Protein AF-A0A8T4I1L7-F1 (afdb_monomer)

Mean predicted aligned error: 3.28 Å

Sequence (60 aa):
DNADLAKWICRERCYVRQQCLAETLRAEQGRRAYARYGIAGGLTPAERAVLDPTLNPAPA

Radius of gyration: 11.9 Å; Cα contacts (8 Å, |Δi|>4): 60; chains: 1; bounding box: 33×22×27 Å

pLDDT: mean 94.08, std 7.16, range [63.19, 98.12]

Foldseek 3Di:
DVLQVVLCCLPPPDPCLPVFLVVLLVVCAPPQLVRDDGAGSSDHSHRSNCVHCNNVPDDD

Structure (mmCIF, N/CA/C/O backbone):
data_AF-A0A8T4I1L7-F1
#
_entry.id   AF-A0A8T4I1L7-F1
#
loop_
_atom_site.group_PDB
_atom_site.id
_atom_site.type_symbol
_atom_site.label_atom_id
_atom_site.label_alt_id
_atom_site.label_comp_id
_atom_site.label_asym_id
_atom_site.label_entity_id
_atom_site.label_seq_id
_atom_site.pdbx_PDB_ins_code
_atom_site.Cartn_x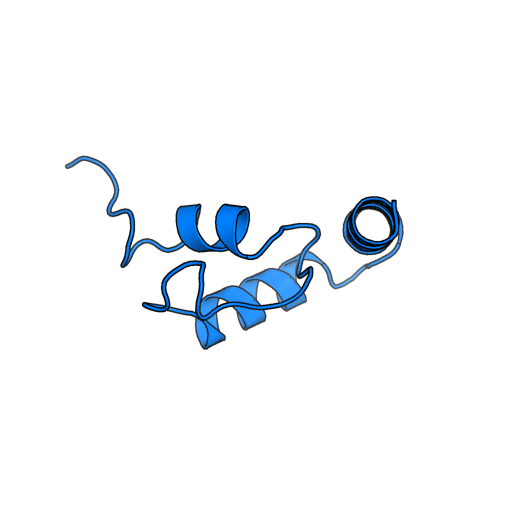
_atom_site.Cartn_y
_atom_site.Cartn_z
_atom_site.occupancy
_atom_site.B_iso_or_equiv
_atom_site.auth_seq_id
_atom_site.auth_comp_id
_atom_site.auth_asym_id
_atom_site.auth_atom_id
_atom_site.pdbx_PDB_model_num
ATOM 1 N N . ASP A 1 1 ? 16.529 3.852 -7.045 1.00 77.06 1 ASP A N 1
ATOM 2 C CA . ASP A 1 1 ? 17.110 2.846 -6.124 1.00 77.06 1 ASP A CA 1
ATOM 3 C C . ASP A 1 1 ? 16.337 1.512 -6.252 1.00 77.06 1 ASP A C 1
ATOM 5 O O . ASP A 1 1 ? 15.550 1.379 -7.187 1.00 77.06 1 ASP A O 1
ATOM 9 N N . ASN A 1 2 ? 16.532 0.530 -5.356 1.00 88.38 2 ASN A N 1
ATOM 10 C CA . ASN A 1 2 ? 15.770 -0.737 -5.366 1.00 88.38 2 ASN A CA 1
ATOM 11 C C . ASN A 1 2 ? 14.267 -0.574 -5.037 1.00 88.38 2 ASN A C 1
ATOM 13 O O . ASN A 1 2 ? 13.437 -1.323 -5.553 1.00 88.38 2 ASN A O 1
ATOM 17 N N . ALA A 1 3 ? 13.900 0.385 -4.187 1.00 90.12 3 ALA A N 1
ATOM 18 C CA . ALA A 1 3 ? 12.515 0.691 -3.841 1.00 90.12 3 ALA A CA 1
ATOM 19 C C . ALA A 1 3 ? 11.773 1.379 -5.000 1.00 90.12 3 ALA A C 1
ATOM 21 O O . ALA A 1 3 ? 10.617 1.041 -5.258 1.00 90.12 3 ALA A O 1
ATOM 22 N N . ASP A 1 4 ? 12.428 2.275 -5.739 1.00 95.44 4 ASP A N 1
ATOM 23 C CA . ASP A 1 4 ? 11.866 2.903 -6.942 1.00 95.44 4 ASP A CA 1
ATOM 24 C C . ASP A 1 4 ? 11.575 1.869 -8.026 1.00 95.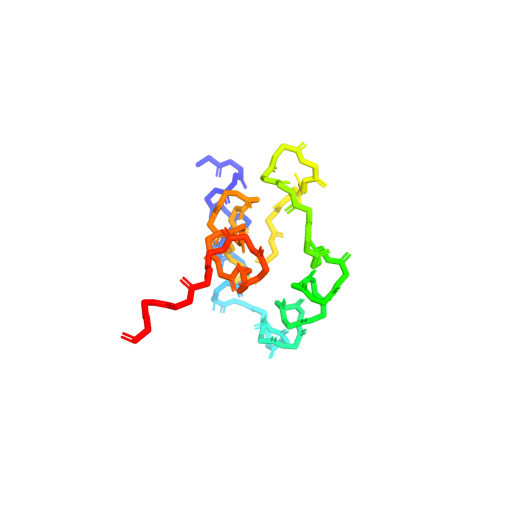44 4 ASP A C 1
ATOM 26 O O . ASP A 1 4 ? 10.499 1.881 -8.627 1.00 95.44 4 ASP A O 1
ATOM 30 N N . LEU A 1 5 ? 12.501 0.926 -8.234 1.00 97.00 5 LEU A N 1
ATOM 31 C CA . LEU A 1 5 ? 12.299 -0.173 -9.174 1.00 97.00 5 LEU A CA 1
ATOM 32 C C . LEU A 1 5 ? 11.104 -1.045 -8.760 1.00 97.00 5 LEU A C 1
ATOM 34 O O . LEU A 1 5 ? 10.258 -1.363 -9.594 1.00 97.00 5 LEU A O 1
ATOM 38 N N . ALA A 1 6 ? 10.980 -1.384 -7.473 1.00 97.12 6 ALA A N 1
ATOM 39 C CA . ALA A 1 6 ? 9.831 -2.135 -6.966 1.00 97.12 6 ALA A CA 1
ATOM 40 C C . ALA A 1 6 ? 8.508 -1.372 -7.169 1.00 97.12 6 ALA A C 1
ATOM 42 O O . ALA A 1 6 ? 7.524 -1.950 -7.638 1.00 97.12 6 ALA A O 1
ATOM 43 N N . LYS A 1 7 ? 8.486 -0.060 -6.885 1.00 97.81 7 LYS A N 1
ATOM 44 C CA . LYS A 1 7 ? 7.321 0.799 -7.148 1.00 97.81 7 LYS A CA 1
ATOM 45 C C . LYS A 1 7 ? 6.950 0.796 -8.631 1.00 97.81 7 LYS A C 1
ATOM 47 O O . LYS A 1 7 ? 5.768 0.656 -8.948 1.00 97.81 7 LYS A O 1
ATOM 52 N N . TRP A 1 8 ? 7.935 0.922 -9.519 1.00 98.06 8 TRP A N 1
ATOM 53 C CA . TRP A 1 8 ? 7.732 0.908 -10.967 1.00 98.06 8 TRP A CA 1
ATOM 54 C C . TRP A 1 8 ? 7.145 -0.424 -11.446 1.00 98.06 8 TRP A C 1
ATOM 56 O O . TRP A 1 8 ? 6.134 -0.418 -12.141 1.00 98.06 8 TRP A O 1
ATOM 66 N N . ILE A 1 9 ? 7.677 -1.568 -10.996 1.00 97.56 9 ILE A N 1
ATOM 67 C CA . ILE A 1 9 ? 7.130 -2.895 -11.340 1.00 97.56 9 ILE A CA 1
ATOM 68 C C . ILE A 1 9 ? 5.660 -3.000 -10.925 1.00 97.56 9 ILE A C 1
ATOM 70 O O . ILE A 1 9 ? 4.823 -3.441 -11.717 1.00 97.56 9 ILE A O 1
ATOM 74 N N . CYS A 1 10 ? 5.324 -2.571 -9.704 1.00 97.94 10 CYS A N 1
ATOM 75 C CA . CYS A 1 10 ? 3.939 -2.582 -9.247 1.00 97.94 10 CYS A CA 1
ATOM 76 C C . CYS A 1 10 ? 3.024 -1.727 -10.131 1.00 97.94 10 CYS A C 1
ATOM 78 O O . CYS A 1 10 ? 1.888 -2.131 -10.348 1.00 97.94 10 CYS A O 1
ATOM 80 N N . ARG A 1 11 ? 3.478 -0.556 -10.594 1.00 96.56 11 ARG A N 1
ATOM 81 C CA . ARG A 1 11 ? 2.659 0.405 -11.354 1.00 96.56 11 ARG A CA 1
ATOM 82 C C . ARG A 1 11 ? 2.520 0.030 -12.825 1.00 96.56 11 ARG A C 1
ATOM 84 O O . ARG A 1 11 ? 1.406 0.045 -13.331 1.00 96.56 11 ARG A O 1
ATOM 91 N N . GLU A 1 12 ? 3.621 -0.366 -13.456 1.00 97.75 12 GLU A N 1
ATOM 92 C CA . GLU A 1 12 ? 3.701 -0.526 -14.911 1.00 97.75 12 GLU A CA 1
ATOM 93 C C . GLU A 1 12 ? 3.545 -1.975 -15.384 1.00 97.75 12 GLU A C 1
ATOM 95 O O . GLU A 1 12 ? 3.233 -2.211 -16.548 1.00 97.75 12 GLU A O 1
ATOM 100 N N . ARG A 1 13 ? 3.783 -2.971 -14.517 1.00 97.00 13 ARG A N 1
ATOM 101 C CA . ARG A 1 13 ? 3.801 -4.389 -14.934 1.00 97.00 13 ARG A CA 1
ATOM 102 C C . ARG A 1 13 ? 2.819 -5.290 -14.192 1.00 97.00 13 ARG A C 1
ATOM 104 O O . ARG A 1 13 ? 2.582 -6.409 -14.640 1.00 97.00 13 ARG A O 1
ATOM 111 N N . CYS A 1 14 ? 2.250 -4.850 -13.069 1.00 97.44 14 CYS A N 1
ATOM 112 C CA . CYS A 1 14 ? 1.390 -5.697 -12.244 1.00 97.44 14 CYS A CA 1
ATOM 113 C C . CYS A 1 14 ? -0.098 -5.513 -12.575 1.00 97.44 14 CYS A C 1
ATOM 115 O O . CYS A 1 14 ? -0.718 -4.519 -12.200 1.00 97.44 14 CYS A O 1
ATOM 117 N N . TYR A 1 15 ? -0.697 -6.520 -13.212 1.00 97.81 15 TYR A N 1
ATOM 118 C CA . TYR A 1 15 ? -2.121 -6.532 -13.569 1.00 97.81 15 TYR A CA 1
ATOM 119 C C . TYR A 1 15 ? -3.062 -6.700 -12.360 1.00 97.81 15 TYR A C 1
ATOM 121 O O . TYR A 1 15 ? -4.223 -6.310 -12.436 1.00 97.81 15 TYR A O 1
ATOM 129 N N . VAL A 1 16 ? -2.565 -7.216 -11.227 1.00 97.75 16 VAL A N 1
ATOM 130 C CA . VAL A 1 16 ? -3.327 -7.362 -9.966 1.00 97.75 16 VAL A CA 1
ATOM 131 C C . VAL A 1 16 ? -3.021 -6.271 -8.937 1.00 97.75 16 VAL A C 1
ATOM 133 O O . VAL A 1 16 ? -3.255 -6.447 -7.740 1.00 97.75 16 VAL A O 1
ATOM 136 N N . ARG A 1 17 ? -2.456 -5.134 -9.367 1.00 97.94 17 ARG A N 1
ATOM 137 C CA . ARG A 1 17 ? -2.000 -4.058 -8.469 1.00 97.94 17 ARG A CA 1
ATOM 138 C C . ARG A 1 17 ? -3.076 -3.620 -7.472 1.00 97.94 17 ARG A C 1
ATOM 140 O O . ARG A 1 17 ? -2.768 -3.418 -6.300 1.00 97.94 17 ARG A O 1
ATOM 147 N N . GLN A 1 18 ? -4.317 -3.464 -7.935 1.00 97.38 18 GLN A N 1
ATOM 148 C CA . GLN A 1 18 ? -5.430 -2.994 -7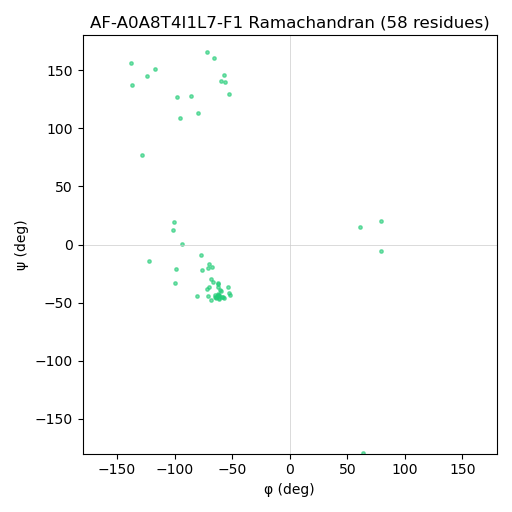.106 1.00 97.38 18 GLN A CA 1
ATOM 149 C C . GLN A 1 18 ? -5.863 -4.046 -6.078 1.00 97.38 18 GLN A C 1
ATOM 151 O O . GLN A 1 18 ? -6.035 -3.715 -4.908 1.00 97.38 18 GLN A O 1
ATOM 156 N N . GLN A 1 19 ? -5.982 -5.309 -6.492 1.00 98.12 19 GLN A N 1
ATOM 157 C CA . GLN A 1 19 ? -6.356 -6.429 -5.626 1.00 98.12 19 GLN A CA 1
ATOM 158 C C . GLN A 1 19 ? -5.287 -6.659 -4.553 1.00 98.12 19 GLN A C 1
ATOM 160 O O . GLN A 1 19 ? -5.609 -6.731 -3.370 1.00 98.12 19 GLN A O 1
ATOM 165 N N . CYS A 1 20 ? -4.013 -6.666 -4.960 1.00 97.88 20 CYS A N 1
ATOM 166 C CA . CYS A 1 20 ? -2.868 -6.764 -4.057 1.00 97.88 20 CYS A CA 1
ATOM 167 C C . CYS A 1 20 ? -2.861 -5.627 -3.023 1.00 97.88 20 CYS A C 1
ATOM 169 O O . CYS A 1 20 ? -2.674 -5.874 -1.829 1.00 97.88 20 CYS A O 1
ATOM 171 N N . LEU A 1 21 ? -3.099 -4.380 -3.454 1.00 97.62 21 LEU A N 1
ATOM 172 C CA . LEU A 1 21 ? -3.162 -3.243 -2.537 1.00 97.62 21 LEU A CA 1
ATOM 173 C C . LEU A 1 21 ? -4.327 -3.375 -1.549 1.00 97.62 21 LEU A C 1
ATOM 175 O O . LEU A 1 21 ? -4.129 -3.168 -0.356 1.00 97.62 21 LEU A O 1
ATOM 179 N N . ALA A 1 22 ? -5.519 -3.741 -2.026 1.00 97.44 22 ALA A N 1
ATOM 180 C CA . ALA A 1 22 ? -6.701 -3.899 -1.183 1.00 97.44 22 ALA A CA 1
ATOM 181 C C . ALA A 1 22 ? -6.515 -5.002 -0.129 1.00 97.44 22 ALA A C 1
ATOM 183 O O . ALA A 1 22 ? -6.867 -4.815 1.036 1.00 97.44 22 ALA A O 1
ATOM 184 N N . GLU A 1 23 ? -5.930 -6.136 -0.516 1.00 98.00 23 GLU A N 1
ATOM 185 C CA . GLU A 1 23 ? -5.609 -7.223 0.408 1.00 98.00 23 GLU A CA 1
ATOM 186 C C . GLU A 1 23 ? -4.555 -6.801 1.437 1.00 98.00 23 GLU A C 1
ATOM 188 O O . GLU A 1 23 ? -4.738 -7.026 2.635 1.00 98.00 23 GLU A O 1
ATOM 193 N N . THR A 1 24 ? -3.505 -6.106 0.994 1.00 97.94 24 THR A N 1
ATOM 194 C CA . THR A 1 24 ? -2.463 -5.588 1.890 1.00 97.94 24 THR A CA 1
ATOM 195 C C . THR A 1 24 ? -3.043 -4.604 2.906 1.00 97.94 24 THR A C 1
ATOM 197 O O . THR A 1 24 ? -2.783 -4.735 4.099 1.00 97.94 24 THR A O 1
ATOM 200 N N . LEU A 1 25 ? -3.866 -3.644 2.467 1.00 96.81 25 LEU A N 1
ATOM 201 C CA . LEU A 1 25 ? -4.497 -2.672 3.364 1.00 96.81 25 LEU A CA 1
ATOM 202 C C . LEU A 1 25 ? -5.419 -3.349 4.384 1.00 96.81 25 LEU A C 1
ATOM 204 O O . LEU A 1 25 ? -5.429 -2.944 5.543 1.00 96.81 25 LEU A O 1
ATOM 208 N N . ARG A 1 26 ? -6.135 -4.410 3.989 1.00 97.06 26 ARG A N 1
ATOM 209 C CA . ARG A 1 26 ? -6.966 -5.206 4.905 1.00 97.06 26 ARG A CA 1
ATOM 210 C C . ARG A 1 26 ? -6.125 -5.918 5.966 1.00 97.06 26 ARG A C 1
ATOM 212 O O . ARG A 1 26 ? -6.476 -5.890 7.139 1.00 97.06 26 ARG A O 1
ATOM 219 N N . ALA A 1 27 ? -5.014 -6.539 5.571 1.00 97.31 27 ALA A N 1
ATOM 220 C CA . ALA A 1 27 ? -4.122 -7.243 6.496 1.00 97.31 27 ALA A CA 1
ATOM 221 C C . ALA A 1 27 ? -3.375 -6.291 7.452 1.00 97.31 27 ALA A C 1
ATOM 223 O O . ALA A 1 27 ? -3.031 -6.662 8.578 1.00 97.31 27 ALA A O 1
ATOM 224 N N . GLU A 1 28 ? -3.110 -5.066 6.999 1.00 97.38 28 GLU A N 1
ATOM 225 C CA . GLU A 1 28 ? -2.399 -4.035 7.756 1.00 97.38 28 GLU A CA 1
ATOM 226 C C . GLU A 1 28 ? -3.319 -3.088 8.542 1.00 97.38 28 GLU A C 1
ATOM 228 O O . GLU A 1 28 ? -2.807 -2.179 9.195 1.00 97.38 28 GLU A O 1
ATOM 233 N N . GLN A 1 29 ? -4.642 -3.271 8.496 1.00 96.00 29 GLN A N 1
ATOM 234 C CA . GLN A 1 29 ? -5.599 -2.362 9.128 1.00 96.00 29 GLN A CA 1
ATOM 235 C C . GLN A 1 29 ? -5.272 -2.134 10.616 1.00 96.00 29 GLN A C 1
ATOM 237 O O . GLN A 1 29 ? -5.046 -3.080 11.373 1.00 96.00 29 GLN A O 1
ATOM 242 N N . GLY A 1 30 ? -5.206 -0.867 11.031 1.00 95.19 30 GLY A N 1
ATOM 243 C CA . GLY A 1 30 ? -4.855 -0.451 12.393 1.00 95.19 30 GLY A CA 1
ATOM 244 C C . GLY A 1 30 ? -3.355 -0.474 12.708 1.00 95.19 30 GLY A C 1
ATOM 245 O O . GLY A 1 30 ? -2.942 -0.016 13.776 1.00 95.19 30 GLY A O 1
ATOM 246 N N . ARG A 1 31 ? -2.498 -0.965 11.802 1.00 96.44 31 ARG A N 1
ATOM 247 C CA . ARG A 1 31 ? -1.040 -0.995 12.011 1.00 96.44 31 ARG A CA 1
ATOM 248 C C . ARG A 1 31 ? -0.401 0.320 11.597 1.00 96.44 31 ARG A C 1
ATOM 250 O O . ARG A 1 31 ? -0.551 0.761 10.457 1.00 96.44 31 ARG A O 1
ATOM 257 N N . ARG A 1 32 ? 0.392 0.913 12.489 1.00 94.75 32 ARG A N 1
ATOM 258 C CA . ARG A 1 32 ? 1.197 2.112 12.195 1.00 94.75 32 ARG A CA 1
ATOM 259 C C . ARG A 1 32 ? 2.295 1.816 11.165 1.00 94.75 32 ARG A C 1
ATOM 261 O O . ARG A 1 32 ? 2.695 0.669 10.993 1.00 94.75 32 ARG A O 1
ATOM 268 N N . ALA A 1 33 ? 2.823 2.860 10.522 1.00 95.75 33 ALA A N 1
ATOM 269 C CA . ALA A 1 33 ? 3.809 2.741 9.441 1.00 95.75 33 ALA A CA 1
ATOM 270 C C . ALA A 1 33 ? 5.055 1.905 9.803 1.00 95.75 33 ALA A C 1
ATOM 272 O O . ALA A 1 33 ? 5.535 1.152 8.963 1.00 95.75 33 ALA A O 1
ATOM 273 N N . TYR A 1 34 ? 5.549 1.982 11.046 1.00 95.94 34 TYR A N 1
ATOM 274 C CA . TYR A 1 34 ? 6.718 1.207 11.496 1.00 95.94 34 TYR A CA 1
ATOM 275 C C . TYR A 1 34 ? 6.454 -0.305 11.626 1.00 95.94 34 TYR A C 1
ATOM 277 O O . TYR A 1 34 ? 7.398 -1.084 11.705 1.00 95.94 34 TYR A O 1
ATOM 285 N N . ALA A 1 35 ? 5.184 -0.719 11.676 1.00 96.19 35 ALA A N 1
ATOM 286 C CA . ALA A 1 35 ? 4.753 -2.115 11.772 1.00 96.19 35 ALA A CA 1
ATOM 287 C C . ALA A 1 35 ? 4.277 -2.678 10.415 1.00 96.19 35 ALA A C 1
ATOM 289 O O . ALA A 1 35 ? 3.633 -3.729 10.357 1.00 96.19 35 ALA A O 1
ATOM 290 N N . ARG A 1 36 ? 4.561 -1.953 9.329 1.00 97.38 36 ARG A N 1
ATOM 291 C CA . ARG A 1 36 ? 4.290 -2.316 7.935 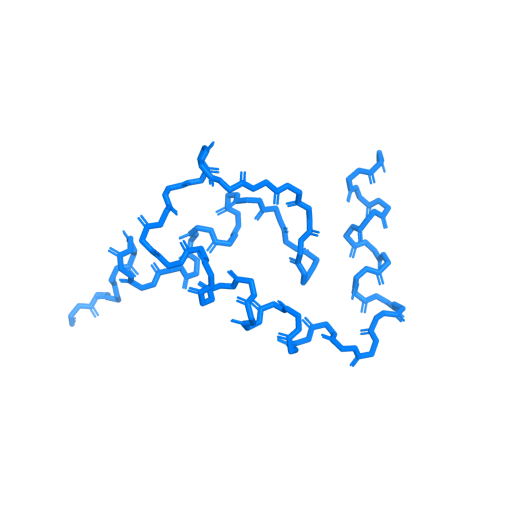1.00 97.38 36 ARG A CA 1
ATOM 292 C C . ARG A 1 36 ? 5.617 -2.447 7.196 1.00 97.38 36 ARG A C 1
ATOM 294 O O . ARG A 1 36 ? 6.586 -1.768 7.529 1.00 97.38 36 ARG A O 1
ATOM 301 N N . TYR A 1 37 ? 5.661 -3.289 6.169 1.00 95.38 37 TYR A N 1
ATOM 302 C CA . TYR A 1 37 ? 6.914 -3.623 5.490 1.00 95.38 37 TYR A CA 1
ATOM 303 C C . TYR A 1 37 ? 6.752 -3.662 3.971 1.00 95.38 37 TYR A C 1
ATOM 305 O O . TYR A 1 37 ? 5.653 -3.855 3.451 1.00 95.38 37 TYR A O 1
ATOM 313 N N . GLY A 1 38 ? 7.868 -3.467 3.265 1.00 95.88 38 GLY A N 1
ATOM 314 C CA . GLY A 1 38 ? 7.959 -3.623 1.813 1.00 95.88 38 GLY A CA 1
ATOM 315 C C . GLY A 1 38 ? 7.106 -2.657 0.979 1.00 95.88 38 GLY A C 1
ATOM 316 O O . GLY A 1 38 ? 6.384 -1.790 1.486 1.00 95.88 38 GLY A O 1
ATOM 317 N N . ILE A 1 39 ? 7.202 -2.824 -0.341 1.00 97.31 39 ILE A N 1
ATOM 318 C CA . ILE A 1 39 ? 6.383 -2.111 -1.325 1.00 97.31 39 ILE A CA 1
ATOM 319 C C . ILE A 1 39 ? 5.217 -3.008 -1.738 1.00 97.31 39 ILE A C 1
ATOM 321 O O . ILE A 1 39 ? 5.428 -4.133 -2.179 1.00 97.31 39 ILE A O 1
ATOM 325 N N . ALA A 1 40 ? 3.997 -2.488 -1.634 1.00 97.19 40 ALA A N 1
ATOM 326 C CA . ALA A 1 40 ? 2.779 -3.166 -2.069 1.00 97.19 40 ALA A CA 1
ATOM 327 C C . ALA A 1 40 ? 1.879 -2.166 -2.795 1.00 97.19 40 ALA A C 1
ATOM 329 O O . ALA A 1 40 ? 1.775 -1.008 -2.386 1.00 97.19 40 ALA A O 1
ATOM 330 N N . GLY A 1 41 ? 1.283 -2.574 -3.918 1.00 96.81 41 GLY A N 1
ATOM 331 C CA . GLY A 1 41 ? 0.467 -1.676 -4.744 1.00 96.81 41 GLY A CA 1
ATOM 332 C C . GLY A 1 41 ? 1.215 -0.462 -5.318 1.00 96.81 41 GLY A C 1
ATOM 333 O O . GLY A 1 41 ? 0.579 0.485 -5.780 1.00 96.81 41 GLY A O 1
ATOM 334 N N . GLY A 1 42 ? 2.553 -0.470 -5.289 1.00 97.44 42 GLY A N 1
ATOM 335 C CA . GLY A 1 42 ? 3.394 0.670 -5.666 1.00 97.44 42 GLY A CA 1
ATOM 336 C C . GLY A 1 42 ? 3.518 1.749 -4.585 1.00 97.44 42 GLY A C 1
ATOM 337 O O . GLY A 1 42 ? 3.854 2.890 -4.918 1.00 97.44 42 GLY A O 1
ATOM 338 N N . LEU A 1 43 ? 3.239 1.394 -3.325 1.00 97.81 43 LEU A N 1
ATOM 339 C CA . LEU A 1 43 ? 3.288 2.270 -2.155 1.00 97.81 43 LEU A CA 1
ATOM 340 C C . LEU A 1 43 ? 4.220 1.707 -1.076 1.00 97.81 43 LEU A C 1
ATOM 342 O O . LEU A 1 43 ? 4.284 0.496 -0.858 1.00 97.81 43 LEU A O 1
ATOM 346 N N . THR A 1 44 ? 4.905 2.602 -0.377 1.00 97.31 44 THR A N 1
ATOM 347 C CA . THR A 1 44 ? 5.693 2.363 0.839 1.00 97.31 44 THR A CA 1
ATOM 348 C C . THR A 1 44 ? 4.800 2.097 2.055 1.00 97.31 44 THR A C 1
ATOM 350 O O . THR A 1 44 ? 3.608 2.414 2.029 1.00 97.31 44 THR A O 1
ATOM 353 N N . PRO A 1 45 ? 5.369 1.583 3.161 1.00 97.56 45 PRO A N 1
ATOM 354 C CA . PRO A 1 45 ? 4.664 1.453 4.436 1.00 97.56 45 PRO A CA 1
ATOM 355 C C . PRO A 1 45 ? 4.017 2.757 4.926 1.00 97.56 45 PRO A C 1
ATOM 357 O O . PRO A 1 45 ? 2.878 2.745 5.389 1.00 97.56 45 PRO A O 1
ATOM 360 N N . ALA A 1 46 ? 4.721 3.887 4.789 1.00 96.06 46 ALA A N 1
ATOM 361 C CA . ALA A 1 46 ? 4.229 5.197 5.209 1.00 96.0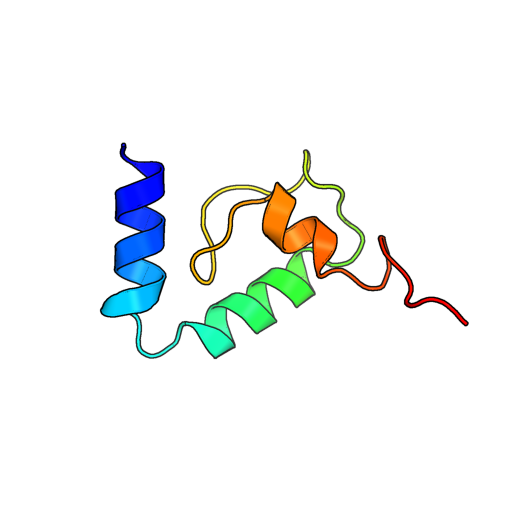6 46 ALA A CA 1
ATOM 362 C C . ALA A 1 46 ? 3.055 5.672 4.342 1.00 96.06 46 ALA A C 1
ATOM 364 O O . ALA A 1 46 ? 2.018 6.052 4.876 1.00 96.06 46 ALA A O 1
ATOM 365 N N . GLU A 1 47 ? 3.182 5.574 3.016 1.00 96.69 47 GLU A N 1
ATOM 366 C CA . GLU A 1 47 ? 2.109 5.935 2.081 1.00 96.69 47 GLU A CA 1
ATOM 367 C C . GLU A 1 47 ? 0.847 5.081 2.314 1.00 96.69 47 GLU A C 1
ATOM 369 O O . GLU A 1 47 ? -0.260 5.610 2.292 1.00 96.69 47 GLU A O 1
ATOM 374 N N . ARG A 1 48 ? 0.987 3.776 2.605 1.00 96.88 48 ARG A N 1
ATOM 375 C CA . ARG A 1 48 ? -0.164 2.910 2.927 1.00 96.88 48 ARG A CA 1
ATOM 376 C C . ARG A 1 48 ? -0.802 3.231 4.274 1.00 96.88 48 ARG A C 1
ATOM 378 O O . ARG A 1 48 ? -2.019 3.147 4.387 1.00 96.88 48 ARG A O 1
ATOM 385 N N . ALA A 1 49 ? -0.012 3.602 5.281 1.00 96.50 49 ALA A N 1
ATOM 386 C CA . ALA A 1 49 ? -0.550 3.982 6.584 1.00 96.50 49 ALA A CA 1
ATOM 387 C C . ALA A 1 49 ? -1.452 5.222 6.495 1.00 96.50 49 ALA A C 1
ATOM 389 O O . ALA A 1 49 ? -2.444 5.283 7.210 1.00 96.50 49 ALA A O 1
ATOM 390 N N . VAL A 1 50 ? -1.154 6.166 5.591 1.00 95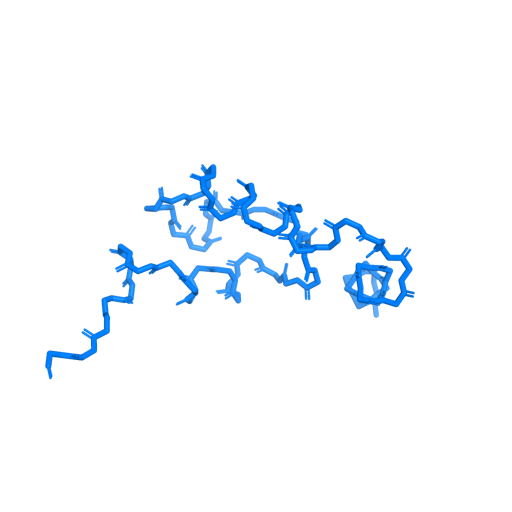.81 50 VAL A N 1
ATOM 391 C CA . VAL A 1 50 ? -2.005 7.343 5.324 1.00 95.81 50 VAL A CA 1
ATOM 392 C C . VAL A 1 50 ? -3.388 6.943 4.799 1.00 95.81 50 VAL A C 1
ATOM 394 O O . VAL A 1 50 ? -4.380 7.576 5.139 1.00 95.81 50 VAL A O 1
ATOM 397 N N . LEU A 1 51 ? -3.470 5.863 4.016 1.00 94.25 51 LEU A N 1
ATOM 398 C CA . LEU A 1 51 ? -4.730 5.364 3.453 1.00 94.25 51 LEU A CA 1
ATOM 399 C C . LEU A 1 51 ? -5.597 4.601 4.463 1.00 94.25 51 LEU A C 1
ATOM 401 O O . LEU A 1 51 ? -6.722 4.234 4.132 1.00 94.25 51 LEU A O 1
ATOM 405 N N . ASP A 1 52 ? -5.080 4.309 5.657 1.00 93.25 52 ASP A N 1
ATOM 406 C CA . ASP A 1 52 ? -5.815 3.558 6.666 1.00 93.25 52 ASP A CA 1
ATOM 407 C C . ASP A 1 52 ? -6.805 4.469 7.413 1.00 93.25 52 ASP A C 1
ATOM 409 O O . ASP A 1 52 ? -6.371 5.332 8.185 1.00 93.25 52 ASP A O 1
ATOM 413 N N . PRO A 1 53 ? -8.125 4.262 7.259 1.00 89.62 53 PRO A N 1
ATOM 414 C CA . PRO A 1 53 ? 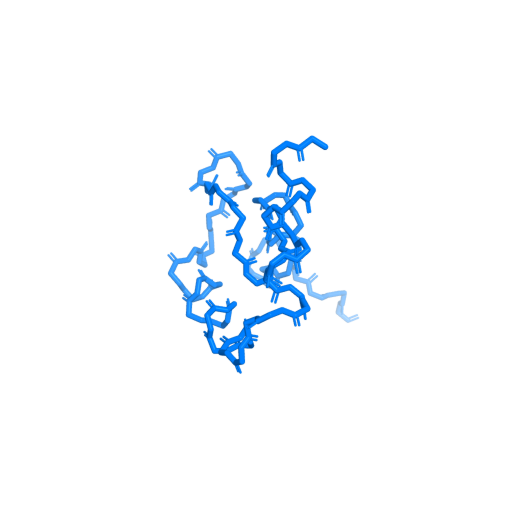-9.135 5.104 7.897 1.00 89.62 53 PRO A CA 1
ATOM 415 C C . PRO A 1 53 ? -9.159 4.959 9.423 1.00 89.62 53 PRO A C 1
ATOM 417 O O . PRO A 1 53 ? -9.673 5.834 10.112 1.00 89.62 53 PRO A O 1
ATOM 420 N N . THR A 1 54 ? -8.607 3.873 9.976 1.00 90.62 54 THR A N 1
ATOM 421 C CA . THR A 1 54 ? -8.514 3.687 11.435 1.00 90.62 54 THR A CA 1
ATOM 422 C C . THR A 1 54 ? -7.405 4.532 12.060 1.00 90.62 54 THR A C 1
ATOM 424 O O . THR A 1 54 ? -7.445 4.814 13.2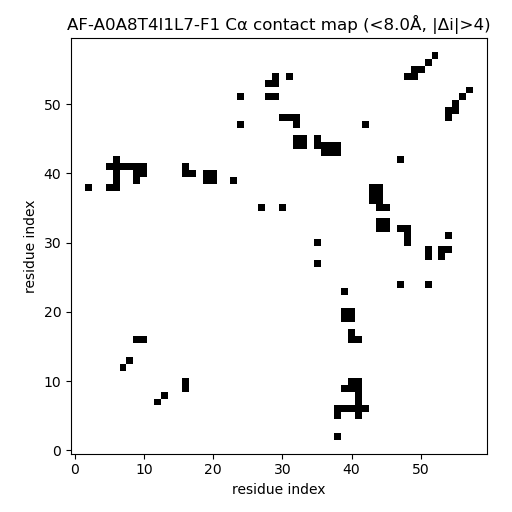55 1.00 90.62 54 THR A O 1
ATOM 427 N N . LEU A 1 55 ? -6.416 4.939 11.259 1.00 89.12 55 LEU A N 1
ATOM 428 C CA . LEU A 1 55 ? -5.312 5.798 11.686 1.00 89.12 55 LEU A CA 1
ATOM 429 C C . LEU A 1 55 ? -5.532 7.252 11.277 1.00 89.12 55 LEU A C 1
ATOM 431 O O . LEU A 1 55 ? -5.122 8.150 12.006 1.00 89.12 55 LEU A O 1
ATOM 435 N N . ASN A 1 56 ? -6.175 7.470 10.129 1.00 88.06 56 ASN A N 1
ATOM 436 C CA . ASN A 1 56 ? -6.471 8.785 9.576 1.00 88.06 56 ASN A CA 1
ATOM 437 C C . ASN A 1 56 ? -7.965 8.850 9.240 1.00 88.06 56 ASN A C 1
ATOM 439 O O . ASN A 1 56 ? -8.344 8.680 8.077 1.00 88.06 56 ASN A O 1
ATOM 443 N N . PRO A 1 57 ? -8.833 9.032 10.250 1.00 80.56 57 PRO A N 1
ATOM 444 C CA . PRO A 1 57 ? -10.252 9.214 9.996 1.00 80.56 57 PRO A CA 1
ATOM 445 C C . PRO A 1 57 ? -10.457 10.457 9.124 1.00 80.56 57 PRO A C 1
ATOM 447 O O . PRO A 1 57 ? -9.766 11.466 9.290 1.00 80.56 57 PRO A O 1
ATOM 450 N N . ALA A 1 58 ? -11.397 10.377 8.182 1.00 73.56 58 ALA A N 1
ATOM 451 C CA . ALA A 1 58 ? -11.786 11.539 7.395 1.00 73.56 58 ALA A CA 1
ATOM 452 C C . ALA A 1 58 ? -12.264 12.664 8.335 1.00 73.56 58 ALA A C 1
ATOM 454 O O . ALA A 1 58 ? -12.852 12.365 9.381 1.00 73.56 58 ALA A O 1
ATOM 455 N N . PRO A 1 59 ? -12.018 13.943 7.995 1.00 68.44 59 PRO A N 1
ATOM 456 C CA . PRO A 1 59 ? -12.645 15.039 8.721 1.00 68.44 59 PRO A CA 1
ATOM 457 C C . PRO A 1 59 ? -14.172 14.868 8.685 1.00 68.44 59 PRO A C 1
ATOM 459 O O . PRO A 1 59 ? -14.717 14.430 7.669 1.00 68.44 59 PRO A O 1
ATOM 462 N N . ALA A 1 60 ? -14.810 15.153 9.823 1.00 63.19 60 ALA A N 1
ATOM 463 C CA . ALA A 1 60 ? -16.256 15.057 10.020 1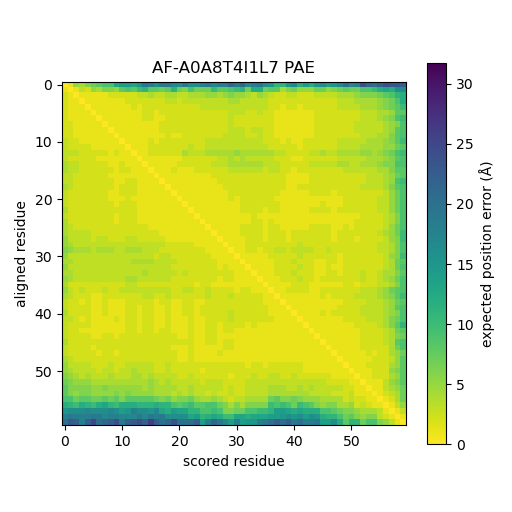.00 63.19 60 ALA A CA 1
ATOM 464 C C . ALA A 1 60 ? -17.043 16.014 9.115 1.00 63.19 60 ALA A C 1
ATOM 466 O O . ALA A 1 60 ? -16.505 17.102 8.798 1.00 63.19 60 ALA A O 1
#

Secondary structure (DSSP, 8-state):
-HHHHHHHHHHHT-TTHHHHHHHHHHHTTT--GGG--S-BTTB-HHHHHHT-TTTSPPP-

Solvent-accessible surface area (backbone atoms only — not comparable to full-atom values): 3528 Å² total; per-residue (Å²): 107,77,66,55,52,52,27,46,46,29,68,78,68,41,90,56,26,66,61,53,30,54,54,49,51,63,77,43,61,80,46,54,36,90,78,44,75,66,75,51,54,45,33,48,28,59,63,51,32,62,70,30,56,82,76,45,62,76,84,130